Protein AF-A0A971MZW7-F1 (afdb_monomer_lite)

Radius of gyration: 15.22 Å; chains: 1; bounding box: 34×22×42 Å

Secondary structure (DSSP, 8-state):
-HHHHTT---SPPP-------TT--EEEEE--SS-TTBGGG-EEEEE-BTTB--TT---------SSS-SS--S-SB-GGG---SSS--

Sequence (89 aa):
PMREVIGGGKAIIPSAKKAGGPGTCLDVPLHYKDAAFVRTHYDAMEVRVHDAPHADEIVVTLAFTDGGRPHPRIGGLVISEVAGEDGLR

Foldseek 3Di:
DVQVVVVHFQADQDADDDDDFAFDKDWRWWADRLARFAQQATDTDIDHHRHDDHPPDDDDDDDDDPGGDPDRDDDTDHPVNDPSDRNHD

pLDDT: mean 95.86, std 2.73, range [81.5, 98.5]

Structure (mmCIF, N/CA/C/O backbone):
data_AF-A0A971MZW7-F1
#
_entry.id   AF-A0A971MZW7-F1
#
loop_
_atom_site.group_PDB
_atom_site.id
_atom_site.type_symbol
_atom_site.label_atom_id
_atom_site.label_alt_id
_atom_site.label_comp_id
_atom_site.label_asym_id
_atom_site.label_entity_id
_atom_site.label_seq_id
_atom_site.pdbx_PDB_ins_code
_atom_site.Cartn_x
_atom_site.Cartn_y
_atom_site.Cartn_z
_atom_site.occupancy
_atom_site.B_iso_or_equiv
_atom_site.auth_seq_id
_atom_site.auth_comp_id
_atom_site.auth_asym_id
_atom_site.auth_atom_id
_atom_site.pdbx_PDB_model_num
ATOM 1 N N . PRO A 1 1 ? -10.878 0.420 -10.732 1.00 81.50 1 PRO A N 1
ATOM 2 C CA . PRO A 1 1 ? -10.535 -1.021 -10.766 1.00 81.50 1 PRO A CA 1
ATOM 3 C C . PRO A 1 1 ? -10.168 -1.595 -9.388 1.00 81.50 1 PRO A C 1
ATOM 5 O O . PRO A 1 1 ? -10.999 -2.280 -8.822 1.00 81.50 1 PRO A O 1
ATOM 8 N N . MET A 1 2 ? -9.002 -1.275 -8.800 1.00 89.69 2 MET A N 1
ATOM 9 C CA . MET A 1 2 ? -8.518 -1.914 -7.554 1.00 89.69 2 MET A CA 1
ATOM 10 C C . MET A 1 2 ? -9.493 -1.812 -6.367 1.00 89.69 2 MET A C 1
ATOM 12 O O . MET A 1 2 ? -9.774 -2.811 -5.720 1.00 89.69 2 MET A O 1
ATOM 16 N N . ARG A 1 3 ? -10.035 -0.617 -6.099 1.00 92.06 3 ARG A N 1
ATOM 17 C CA . ARG A 1 3 ? -10.981 -0.382 -4.990 1.00 92.06 3 ARG A CA 1
ATOM 18 C C . ARG A 1 3 ? -12.274 -1.175 -5.131 1.00 92.06 3 ARG A C 1
ATOM 20 O O . ARG A 1 3 ? -12.801 -1.696 -4.161 1.00 92.06 3 ARG A O 1
ATOM 27 N N . GLU A 1 4 ? -12.786 -1.264 -6.350 1.00 91.38 4 GLU A N 1
ATOM 28 C CA . GLU A 1 4 ? -14.056 -1.927 -6.640 1.00 91.38 4 GLU A CA 1
ATOM 29 C C . GLU A 1 4 ? -14.003 -3.416 -6.278 1.00 91.38 4 GLU A C 1
ATOM 31 O O . GLU A 1 4 ? -14.920 -3.925 -5.641 1.00 91.38 4 GLU A O 1
ATOM 36 N N . VAL A 1 5 ? -12.877 -4.080 -6.562 1.00 89.44 5 VAL A N 1
ATOM 37 C CA . VAL A 1 5 ? -12.678 -5.509 -6.262 1.00 89.44 5 VAL A CA 1
ATOM 38 C C . VAL A 1 5 ? -12.586 -5.813 -4.762 1.00 89.44 5 VAL A C 1
ATOM 40 O O . VAL A 1 5 ? -12.826 -6.946 -4.360 1.00 89.44 5 VAL A O 1
ATOM 43 N N . ILE A 1 6 ? -12.257 -4.819 -3.930 1.00 88.88 6 ILE A N 1
ATOM 44 C CA . ILE A 1 6 ? -12.113 -4.960 -2.467 1.00 88.88 6 ILE A CA 1
ATOM 45 C C . ILE A 1 6 ? -13.274 -4.329 -1.684 1.00 88.88 6 ILE A C 1
ATOM 47 O O . ILE A 1 6 ? -13.146 -4.036 -0.492 1.00 88.88 6 ILE A O 1
ATOM 51 N N . GLY A 1 7 ? -14.405 -4.081 -2.352 1.00 92.19 7 GLY A N 1
ATOM 52 C CA . GLY A 1 7 ? -15.595 -3.509 -1.718 1.00 92.19 7 GLY A CA 1
ATOM 53 C C . GLY A 1 7 ? -15.448 -2.030 -1.347 1.00 92.19 7 GLY A C 1
ATOM 54 O O . GLY A 1 7 ? -16.048 -1.572 -0.378 1.00 92.19 7 GLY A O 1
ATOM 55 N N . GLY A 1 8 ? -14.631 -1.276 -2.084 1.00 92.50 8 GLY A N 1
ATOM 56 C CA . GLY A 1 8 ? -14.473 0.168 -1.934 1.00 92.50 8 GLY A CA 1
ATOM 57 C C . GLY A 1 8 ? -13.161 0.580 -1.267 1.00 92.50 8 GLY A C 1
ATOM 58 O O . GLY A 1 8 ? -12.074 0.201 -1.697 1.00 92.50 8 GLY A O 1
ATOM 59 N N . GLY A 1 9 ? -13.264 1.430 -0.249 1.00 93.56 9 GLY A N 1
ATOM 60 C CA . GLY A 1 9 ? -12.140 2.154 0.340 1.00 93.56 9 GLY A CA 1
ATOM 61 C C . GLY A 1 9 ? -12.153 3.617 -0.077 1.00 93.56 9 GLY A C 1
ATOM 62 O O . GLY A 1 9 ? -12.064 3.923 -1.269 1.00 93.56 9 GLY A O 1
ATOM 63 N N . LYS A 1 10 ? -12.247 4.520 0.899 1.00 95.50 10 LYS A N 1
ATOM 64 C CA . LYS A 1 10 ? -12.196 5.975 0.682 1.00 95.50 10 LYS A CA 1
ATOM 65 C C . LYS A 1 10 ? -10.795 6.550 0.864 1.00 95.50 10 LYS A C 1
ATOM 67 O O . LYS A 1 10 ? -10.462 7.551 0.236 1.00 95.50 10 LYS A O 1
ATOM 72 N N . ALA A 1 11 ? -9.962 5.905 1.676 1.00 96.75 11 ALA A N 1
ATOM 73 C CA . ALA A 1 11 ? -8.624 6.382 1.985 1.00 96.75 11 ALA A CA 1
ATOM 74 C C . ALA A 1 11 ? -7.728 6.346 0.748 1.00 96.75 11 ALA A C 1
ATOM 76 O O . ALA A 1 11 ? -7.817 5.408 -0.043 1.00 96.75 11 ALA A O 1
ATOM 77 N N . ILE A 1 12 ? -6.861 7.342 0.556 1.00 95.94 12 ILE A N 1
ATOM 78 C CA . ILE A 1 12 ? -5.897 7.380 -0.559 1.00 95.94 12 ILE A CA 1
ATOM 79 C C . ILE A 1 12 ? -5.085 6.078 -0.632 1.00 95.94 12 ILE A C 1
ATOM 81 O O . ILE A 1 12 ? -4.654 5.579 0.394 1.00 95.94 12 ILE A O 1
ATOM 85 N N . ILE A 1 13 ? -4.852 5.514 -1.820 1.00 95.69 13 ILE A N 1
ATOM 86 C CA . ILE A 1 13 ? -3.963 4.345 -1.933 1.00 95.69 13 ILE A CA 1
ATOM 87 C C . ILE A 1 13 ? -2.526 4.852 -1.758 1.00 95.69 13 ILE A C 1
ATOM 89 O O . ILE A 1 13 ? -2.112 5.723 -2.527 1.00 95.69 13 ILE A O 1
ATOM 93 N N . PRO A 1 14 ? -1.775 4.376 -0.752 1.00 97.19 14 PRO A N 1
ATOM 94 C CA . PRO A 1 14 ? -0.398 4.801 -0.565 1.00 97.19 14 PRO A CA 1
ATOM 95 C C . PRO A 1 14 ? 0.472 4.211 -1.678 1.00 97.19 14 PRO A C 1
ATOM 97 O O . PRO A 1 14 ? 0.183 3.147 -2.222 1.00 97.19 14 PRO A O 1
ATOM 100 N N . SER A 1 15 ? 1.548 4.904 -2.032 1.00 97.00 15 SER A N 1
ATOM 101 C CA . SER A 1 15 ? 2.416 4.463 -3.121 1.00 97.00 15 SER A CA 1
ATOM 102 C C . SER A 1 15 ? 3.849 4.914 -2.911 1.00 97.00 15 SER A C 1
ATOM 104 O O . SER A 1 15 ? 4.086 6.016 -2.417 1.00 97.00 15 SER A O 1
ATOM 106 N N . ALA A 1 16 ? 4.783 4.101 -3.387 1.00 97.25 16 ALA A N 1
ATOM 107 C CA . ALA A 1 16 ? 6.176 4.463 -3.580 1.00 97.25 16 ALA A CA 1
ATOM 108 C C . ALA A 1 16 ? 6.565 4.187 -5.038 1.00 97.25 16 ALA A C 1
ATOM 110 O O . ALA A 1 16 ? 5.966 3.345 -5.706 1.00 97.25 16 ALA A O 1
ATOM 111 N N . LYS A 1 17 ? 7.572 4.907 -5.535 1.00 97.31 17 LYS A N 1
ATOM 112 C CA . LYS A 1 17 ? 8.178 4.663 -6.848 1.00 97.31 17 LYS A CA 1
ATOM 113 C C . LYS A 1 17 ? 9.687 4.784 -6.733 1.00 97.31 17 LYS A C 1
ATOM 115 O O . LYS A 1 17 ? 10.185 5.636 -5.997 1.00 97.31 17 LYS A O 1
ATOM 120 N N . LYS A 1 18 ? 10.403 3.952 -7.477 1.00 96.50 18 LYS A N 1
ATOM 121 C CA . LYS A 1 18 ? 11.863 3.895 -7.469 1.00 96.50 18 LYS A CA 1
ATOM 122 C C . LYS A 1 18 ? 12.355 3.545 -8.865 1.00 96.50 18 LYS A C 1
ATOM 124 O O . LYS A 1 18 ? 11.759 2.700 -9.521 1.00 96.50 18 LYS A O 1
ATOM 129 N N . ALA A 1 19 ? 13.428 4.197 -9.299 1.00 97.12 19 ALA A N 1
ATOM 130 C CA . ALA A 1 19 ? 14.180 3.786 -10.477 1.00 97.12 19 ALA A CA 1
ATOM 131 C C . ALA A 1 19 ? 15.340 2.889 -10.029 1.00 97.12 19 ALA A C 1
ATOM 133 O O . ALA A 1 19 ? 16.026 3.198 -9.053 1.00 97.12 19 ALA A O 1
ATOM 134 N N . GLY A 1 20 ? 15.545 1.780 -10.728 1.00 96.69 20 GLY A N 1
ATOM 135 C CA . GLY A 1 20 ? 16.607 0.817 -10.463 1.00 96.69 20 GLY A CA 1
ATOM 136 C C . GLY A 1 20 ? 16.611 -0.271 -11.531 1.00 96.69 20 GLY A C 1
ATOM 137 O O . GLY A 1 20 ? 15.667 -0.362 -12.308 1.00 96.69 20 GLY A O 1
ATOM 138 N N . GLY A 1 21 ? 17.686 -1.055 -11.584 1.00 97.88 21 GLY A N 1
ATOM 139 C CA . GLY A 1 21 ? 17.805 -2.185 -12.507 1.00 97.88 21 GLY A CA 1
ATOM 140 C C . GLY A 1 21 ? 17.217 -3.486 -11.947 1.00 97.88 21 GLY A C 1
ATOM 141 O O . GLY A 1 21 ? 16.593 -3.469 -10.875 1.00 97.88 21 GLY A O 1
ATOM 142 N N . PRO A 1 22 ? 17.477 -4.618 -12.622 1.00 98.31 22 PRO A N 1
ATOM 143 C CA . PRO A 1 22 ? 16.986 -5.930 -12.221 1.00 98.31 22 PRO A CA 1
ATOM 144 C C . PRO A 1 22 ? 17.261 -6.262 -10.752 1.00 98.31 22 PRO A C 1
ATOM 146 O O . PRO A 1 22 ? 18.354 -6.025 -10.232 1.00 98.31 22 PRO A O 1
ATOM 149 N N . GLY A 1 23 ? 16.249 -6.784 -10.059 1.00 97.88 23 GLY A N 1
ATOM 150 C CA . GLY A 1 23 ? 16.368 -7.222 -8.671 1.00 97.88 23 GLY A CA 1
ATOM 151 C C . GLY A 1 23 ? 16.332 -6.103 -7.629 1.00 97.88 23 GLY A C 1
ATOM 152 O O . GLY A 1 23 ? 16.440 -6.414 -6.435 1.00 97.88 23 GLY A O 1
ATOM 153 N N . THR A 1 24 ? 16.159 -4.841 -8.038 1.00 98.19 24 THR A N 1
ATOM 154 C CA . THR A 1 24 ? 15.967 -3.703 -7.125 1.00 98.19 24 THR A CA 1
ATOM 155 C C . THR A 1 24 ? 14.743 -3.939 -6.240 1.00 98.19 24 THR A C 1
ATOM 157 O O . THR A 1 24 ? 13.648 -4.169 -6.746 1.00 98.19 24 THR A O 1
ATOM 160 N N . CYS A 1 25 ? 14.914 -3.858 -4.917 1.00 97.94 25 CYS A N 1
ATOM 161 C CA . CYS A 1 25 ? 13.786 -3.936 -3.989 1.00 97.94 25 CYS A CA 1
ATOM 162 C C . CYS A 1 25 ? 12.999 -2.612 -3.944 1.00 97.94 25 CYS A C 1
ATOM 164 O O . CYS A 1 25 ? 13.580 -1.514 -4.044 1.00 97.94 25 CYS A O 1
ATOM 166 N N . LEU A 1 26 ? 11.682 -2.748 -3.784 1.00 97.50 26 LEU A N 1
ATOM 167 C CA . LEU A 1 26 ? 10.716 -1.682 -3.559 1.00 97.50 26 LEU A CA 1
ATOM 168 C C . LEU A 1 26 ? 9.843 -2.042 -2.351 1.00 97.50 26 LEU A C 1
ATOM 170 O O . LEU A 1 26 ? 9.177 -3.072 -2.360 1.00 97.50 26 LEU A O 1
ATOM 174 N N . ASP A 1 27 ? 9.792 -1.164 -1.355 1.00 98.19 27 ASP A N 1
ATOM 175 C CA . ASP A 1 27 ? 8.822 -1.261 -0.265 1.00 98.19 27 ASP A CA 1
ATOM 176 C C . ASP A 1 27 ? 7.476 -0.681 -0.708 1.00 98.19 27 ASP A C 1
ATOM 178 O O . ASP A 1 27 ? 7.375 0.503 -1.048 1.00 98.19 27 ASP A O 1
ATOM 182 N N . VAL A 1 28 ? 6.431 -1.508 -0.705 1.00 98.06 28 VAL A N 1
ATOM 183 C CA . VAL A 1 28 ? 5.060 -1.094 -1.019 1.00 98.06 28 VAL A CA 1
ATOM 184 C C . VAL A 1 28 ? 4.353 -0.721 0.283 1.00 98.06 28 VAL A C 1
ATOM 186 O O . VAL A 1 28 ? 4.060 -1.616 1.079 1.00 98.06 28 VAL A O 1
ATOM 189 N N . PRO A 1 29 ? 4.080 0.571 0.539 1.00 98.12 29 PRO A N 1
ATOM 190 C CA . PRO A 1 29 ? 3.410 0.989 1.763 1.00 98.12 29 PRO A CA 1
ATOM 191 C C . PRO A 1 29 ? 1.949 0.528 1.782 1.00 98.12 29 PRO A C 1
ATOM 193 O O . PRO A 1 29 ? 1.297 0.445 0.743 1.00 98.12 29 PRO A O 1
ATOM 196 N N . LEU A 1 30 ? 1.423 0.285 2.979 1.00 97.50 30 LEU A N 1
ATOM 197 C CA . LEU A 1 30 ? 0.057 -0.161 3.243 1.00 97.50 30 LEU A CA 1
ATOM 198 C C . LEU A 1 30 ? -0.558 0.678 4.372 1.00 97.50 30 LEU A C 1
ATOM 200 O O . LEU A 1 30 ? 0.122 1.072 5.322 1.00 97.50 30 LEU A O 1
ATOM 204 N N . HIS A 1 31 ? -1.858 0.953 4.269 1.00 97.31 31 HIS A N 1
ATOM 205 C CA . HIS A 1 31 ? -2.689 1.458 5.367 1.00 97.31 31 HIS A CA 1
ATOM 206 C C . HIS A 1 31 ? -4.151 1.048 5.156 1.00 97.31 31 HIS A C 1
ATOM 208 O O . HIS A 1 31 ? -4.493 0.434 4.143 1.00 97.31 31 HIS A O 1
ATOM 214 N N . TYR A 1 32 ? -5.011 1.327 6.137 1.00 97.12 32 TYR A N 1
ATOM 215 C CA . TYR A 1 32 ? -6.395 0.864 6.115 1.00 97.12 32 TYR A CA 1
ATOM 216 C C . TYR A 1 32 ? -7.211 1.533 5.001 1.00 97.12 32 TYR A C 1
ATOM 218 O O . TYR A 1 32 ? -7.309 2.757 4.921 1.00 97.12 32 TYR A O 1
ATOM 226 N N . LYS A 1 33 ? -7.855 0.712 4.162 1.00 95.81 33 LYS A N 1
ATOM 227 C CA . LYS A 1 33 ? -8.532 1.167 2.936 1.00 95.81 33 LYS A CA 1
ATOM 228 C C . LYS A 1 33 ? -9.645 2.195 3.171 1.00 95.81 33 LYS A C 1
ATOM 230 O O . LYS A 1 33 ? -9.916 3.006 2.282 1.00 95.81 33 LYS A O 1
ATOM 235 N N . ASP A 1 34 ? -10.311 2.149 4.325 1.00 96.00 34 ASP A N 1
ATOM 236 C CA . ASP A 1 34 ? -11.483 2.986 4.606 1.00 96.00 34 ASP A CA 1
ATOM 237 C C . ASP A 1 34 ? -11.130 4.270 5.377 1.00 96.00 34 ASP A C 1
ATOM 239 O O . ASP A 1 34 ? -11.841 5.259 5.220 1.00 96.00 34 ASP A O 1
ATOM 243 N N . ALA A 1 35 ? -10.009 4.302 6.112 1.00 97.62 35 ALA A N 1
ATOM 244 C CA . ALA A 1 35 ? -9.532 5.482 6.842 1.00 97.62 35 ALA A CA 1
ATOM 245 C C . ALA A 1 35 ? -8.006 5.474 7.033 1.00 97.62 35 ALA A C 1
ATOM 247 O O . ALA A 1 35 ? -7.455 4.627 7.742 1.00 97.62 35 ALA A O 1
ATOM 248 N N . ALA A 1 36 ? -7.322 6.461 6.447 1.00 97.38 36 ALA A N 1
ATOM 249 C CA . ALA A 1 36 ? -5.864 6.507 6.400 1.00 97.38 36 ALA A CA 1
ATOM 250 C C . ALA A 1 36 ? -5.194 6.594 7.777 1.00 97.38 36 ALA A C 1
ATOM 252 O O . ALA A 1 36 ? -4.047 6.192 7.905 1.00 97.38 36 ALA A O 1
ATOM 253 N N . PHE A 1 37 ? -5.867 7.104 8.813 1.00 97.19 37 PHE A N 1
ATOM 254 C CA . PHE A 1 37 ? -5.259 7.292 10.134 1.00 97.19 37 PHE A CA 1
ATOM 255 C C . PHE A 1 37 ? -5.373 6.098 11.080 1.00 97.19 37 PHE A C 1
ATOM 257 O O . PHE A 1 37 ? -4.874 6.184 12.209 1.00 97.19 37 PHE A O 1
ATOM 264 N N . VAL A 1 38 ? -5.950 4.977 10.634 1.00 97.69 38 VAL A N 1
ATOM 265 C CA . VAL A 1 38 ? -5.995 3.744 11.427 1.00 97.69 38 VAL A CA 1
ATOM 266 C C . VAL A 1 38 ? -4.584 3.177 11.591 1.00 97.69 38 VAL A C 1
ATOM 268 O O . VAL A 1 38 ? -4.036 2.466 10.745 1.00 97.69 38 VAL A O 1
ATOM 271 N N . ARG A 1 39 ? -3.967 3.490 12.731 1.00 97.06 39 ARG A N 1
ATOM 272 C CA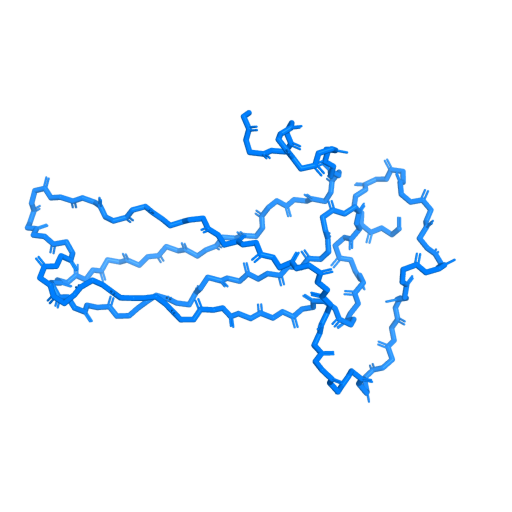 . ARG A 1 39 ? -2.525 3.310 12.955 1.00 97.06 39 ARG A CA 1
ATOM 273 C C . ARG A 1 39 ? -2.123 1.848 13.147 1.00 97.06 39 ARG A C 1
ATOM 275 O O . ARG A 1 39 ? -0.948 1.490 13.009 1.00 97.06 39 ARG A O 1
ATOM 282 N N . THR A 1 40 ? -3.079 0.980 13.457 1.00 96.88 40 THR A N 1
ATOM 283 C CA . THR A 1 40 ? -2.853 -0.467 13.542 1.00 96.88 40 THR A CA 1
ATOM 284 C C . THR A 1 40 ? -2.525 -1.093 12.179 1.00 96.88 40 THR A C 1
ATOM 286 O O . THR A 1 40 ? -1.938 -2.171 12.157 1.00 96.88 40 THR A O 1
ATOM 289 N N . HIS A 1 41 ? -2.820 -0.401 11.068 1.00 97.25 41 HIS A N 1
ATOM 290 C CA . HIS A 1 41 ? -2.696 -0.912 9.696 1.00 97.25 41 HIS A CA 1
ATOM 291 C C . HIS A 1 41 ? -1.568 -0.283 8.872 1.00 97.25 41 HIS A C 1
ATOM 293 O O . HIS A 1 41 ? -1.396 -0.654 7.718 1.00 97.25 41 HIS A O 1
ATOM 299 N N . TYR A 1 42 ? -0.787 0.645 9.433 1.00 97.06 42 TYR A N 1
ATOM 300 C CA . TYR A 1 42 ? 0.444 1.083 8.771 1.00 97.06 42 TYR A CA 1
ATOM 301 C C . TYR A 1 42 ? 1.421 -0.078 8.651 1.00 97.06 42 TYR A C 1
ATOM 303 O O . TYR A 1 42 ? 1.826 -0.639 9.672 1.00 97.06 42 TYR A O 1
ATOM 311 N N . ASP A 1 43 ? 1.799 -0.410 7.427 1.00 97.56 43 ASP A N 1
ATOM 312 C CA . ASP A 1 43 ? 2.745 -1.481 7.145 1.00 97.56 43 ASP A CA 1
ATOM 313 C C . ASP A 1 43 ? 3.479 -1.227 5.823 1.00 97.56 43 ASP A C 1
ATOM 315 O O . ASP A 1 43 ? 3.191 -0.255 5.116 1.00 97.56 43 ASP A O 1
ATOM 319 N N . ALA A 1 44 ? 4.427 -2.092 5.487 1.00 97.50 44 ALA A N 1
ATOM 320 C CA . ALA A 1 44 ? 5.049 -2.130 4.174 1.00 97.50 44 ALA A CA 1
ATOM 321 C C . ALA A 1 44 ? 5.392 -3.570 3.784 1.00 97.50 44 ALA A C 1
ATOM 323 O O . ALA A 1 44 ? 5.781 -4.375 4.628 1.00 97.50 44 ALA A O 1
ATOM 324 N N . MET A 1 45 ? 5.275 -3.882 2.496 1.00 97.56 45 MET A N 1
ATOM 325 C CA . MET A 1 45 ? 5.694 -5.166 1.941 1.00 97.56 45 MET A CA 1
ATOM 326 C C . MET A 1 45 ? 6.818 -4.955 0.930 1.00 97.56 45 MET A C 1
ATOM 328 O O . MET A 1 45 ? 6.615 -4.290 -0.087 1.00 97.56 45 MET A O 1
ATOM 332 N N . GLU A 1 46 ? 7.990 -5.531 1.197 1.00 97.94 46 GLU A N 1
ATOM 333 C CA . GLU A 1 46 ? 9.086 -5.546 0.228 1.00 97.94 46 GLU A CA 1
ATOM 334 C C . GLU A 1 46 ? 8.717 -6.445 -0.959 1.00 97.94 46 GLU A C 1
ATOM 336 O O . GLU A 1 46 ? 8.296 -7.593 -0.791 1.00 97.94 46 GLU A O 1
ATOM 341 N N . VAL A 1 47 ? 8.927 -5.937 -2.171 1.00 97.69 47 VAL A N 1
ATOM 342 C CA . VAL A 1 47 ? 8.839 -6.713 -3.406 1.00 97.69 47 VAL A CA 1
ATOM 343 C C . VAL A 1 47 ? 10.087 -6.535 -4.254 1.00 97.69 47 VAL A C 1
ATOM 345 O O . VAL A 1 47 ? 10.693 -5.462 -4.314 1.00 97.69 47 VAL A O 1
ATOM 348 N N . ARG A 1 48 ? 10.458 -7.603 -4.957 1.00 97.56 48 ARG A N 1
ATOM 349 C CA . ARG A 1 48 ? 11.511 -7.591 -5.970 1.00 97.56 48 ARG A CA 1
ATOM 350 C C . ARG A 1 48 ? 11.261 -8.684 -6.995 1.00 97.56 48 ARG A C 1
ATOM 352 O O . ARG A 1 48 ? 10.820 -9.776 -6.647 1.00 97.56 48 ARG A O 1
ATOM 359 N N . VAL A 1 49 ? 11.603 -8.400 -8.244 1.00 98.06 49 VAL A N 1
ATOM 360 C CA . VAL A 1 49 ? 11.666 -9.395 -9.314 1.00 98.06 49 VAL A CA 1
ATOM 361 C C . VAL A 1 49 ? 13.136 -9.537 -9.675 1.00 98.06 49 VAL A C 1
ATOM 363 O O . VAL A 1 49 ? 13.770 -8.554 -10.037 1.00 98.06 49 VAL A O 1
ATOM 366 N N . HIS A 1 50 ? 13.708 -10.730 -9.503 1.00 98.06 50 HIS A N 1
ATOM 367 C CA . HIS A 1 50 ? 15.161 -10.926 -9.602 1.00 98.06 50 HIS A CA 1
ATOM 368 C C . HIS A 1 50 ? 15.745 -10.432 -10.935 1.00 98.06 50 HIS A C 1
ATOM 370 O O . HIS A 1 50 ? 16.830 -9.861 -10.948 1.00 98.06 50 HIS A O 1
ATOM 376 N N . ASP A 1 51 ? 15.011 -10.624 -12.029 1.00 98.06 51 ASP A N 1
ATOM 377 C CA . ASP A 1 51 ? 15.443 -10.294 -13.388 1.00 98.06 51 ASP A CA 1
ATOM 378 C C . ASP A 1 51 ? 14.681 -9.100 -13.996 1.00 98.06 51 ASP A C 1
ATOM 380 O O . ASP A 1 51 ? 14.632 -8.960 -15.204 1.00 98.06 51 ASP A O 1
ATOM 384 N N . ALA A 1 52 ? 14.052 -8.235 -13.188 1.00 98.19 52 ALA A N 1
ATOM 385 C CA . ALA A 1 52 ? 13.321 -7.066 -13.700 1.00 98.19 52 ALA A CA 1
ATOM 386 C C . ALA A 1 52 ? 13.388 -5.867 -12.730 1.00 98.19 52 ALA A C 1
ATOM 388 O O . ALA A 1 52 ? 13.622 -6.065 -11.530 1.00 98.19 52 ALA A O 1
ATOM 389 N N . PRO A 1 53 ? 13.177 -4.624 -13.202 1.00 98.06 53 PRO A N 1
ATOM 390 C CA . P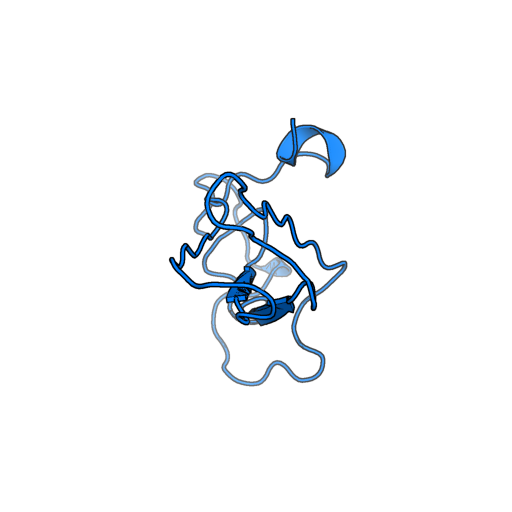RO A 1 53 ? 12.950 -4.233 -14.601 1.00 98.06 53 PRO A CA 1
ATOM 391 C C . PRO A 1 53 ? 14.246 -4.191 -15.428 1.00 98.06 53 PRO A C 1
ATOM 393 O O . PRO A 1 53 ? 15.285 -3.740 -14.936 1.00 98.06 53 PRO A O 1
ATOM 396 N N . HIS A 1 54 ? 14.182 -4.627 -16.689 1.00 98.31 54 HIS A N 1
ATOM 397 C CA . HIS A 1 54 ? 15.177 -4.277 -17.712 1.00 98.31 54 HIS A CA 1
ATOM 398 C C . HIS A 1 54 ? 15.033 -2.798 -18.122 1.00 98.31 54 HIS A C 1
ATOM 400 O O . HIS A 1 54 ? 14.145 -2.084 -17.654 1.00 98.31 54 HIS A O 1
ATOM 406 N N . ALA A 1 55 ? 15.943 -2.298 -18.963 1.00 97.62 55 ALA A N 1
ATOM 407 C CA . ALA A 1 55 ? 16.023 -0.871 -19.300 1.00 97.62 55 ALA A CA 1
ATOM 408 C C . ALA A 1 55 ? 14.771 -0.317 -20.015 1.00 97.62 55 ALA A C 1
ATOM 410 O O . ALA A 1 55 ? 14.519 0.886 -19.960 1.00 97.62 55 ALA A O 1
ATOM 411 N N . ASP A 1 56 ? 14.007 -1.181 -20.677 1.00 98.06 56 ASP A N 1
ATOM 412 C CA . ASP A 1 56 ? 12.783 -0.891 -21.424 1.00 98.06 56 ASP A CA 1
ATOM 413 C C . ASP A 1 56 ? 11.509 -1.410 -20.730 1.00 98.06 56 ASP A C 1
ATOM 415 O O . ASP A 1 56 ? 10.427 -1.402 -21.318 1.00 98.06 56 ASP A O 1
ATOM 419 N N . GLU A 1 57 ? 11.609 -1.807 -19.458 1.00 98.50 57 GLU A N 1
ATOM 420 C CA . GLU A 1 57 ? 10.509 -2.386 -18.688 1.00 98.50 57 GLU A CA 1
ATOM 421 C C . GLU A 1 57 ? 10.104 -1.537 -17.478 1.00 98.50 57 GLU A C 1
ATOM 423 O O . GLU A 1 57 ? 10.835 -0.679 -16.981 1.00 98.50 57 GLU A O 1
ATOM 428 N N . ILE A 1 58 ? 8.912 -1.826 -16.948 1.00 97.94 58 ILE A N 1
ATOM 429 C CA . ILE A 1 58 ? 8.427 -1.292 -15.675 1.00 97.94 58 ILE A CA 1
ATOM 430 C C . ILE A 1 58 ? 7.842 -2.445 -14.862 1.00 97.94 58 ILE A C 1
ATOM 432 O O . ILE A 1 58 ? 6.983 -3.181 -15.344 1.00 97.94 58 ILE A O 1
ATOM 436 N N . VAL A 1 59 ? 8.247 -2.555 -13.596 1.00 97.88 59 VAL A N 1
ATOM 437 C CA . VAL A 1 59 ? 7.562 -3.407 -12.615 1.00 97.88 59 VAL A CA 1
ATOM 438 C C . VAL A 1 59 ? 6.475 -2.583 -11.927 1.00 97.88 59 VAL A C 1
ATOM 440 O O . VAL A 1 59 ? 6.757 -1.549 -11.320 1.00 97.88 59 VAL A O 1
ATOM 443 N N . VAL A 1 60 ? 5.229 -3.051 -12.012 1.00 97.19 60 VAL A N 1
ATOM 444 C CA . VAL A 1 60 ? 4.076 -2.466 -11.316 1.00 97.19 60 VAL A CA 1
ATOM 445 C C . VAL A 1 60 ? 3.598 -3.450 -10.257 1.00 97.19 60 VAL A C 1
ATOM 447 O O . VAL A 1 60 ? 3.291 -4.597 -10.574 1.00 97.19 60 VAL A O 1
ATOM 450 N N . THR A 1 61 ? 3.486 -2.986 -9.014 1.00 96.12 61 THR A N 1
ATOM 451 C CA . THR A 1 61 ? 3.059 -3.817 -7.882 1.00 96.12 61 THR A CA 1
ATOM 452 C C . THR A 1 61 ? 1.822 -3.240 -7.211 1.00 96.12 61 THR A C 1
ATOM 454 O O . THR A 1 61 ? 1.727 -2.034 -6.989 1.00 96.12 61 THR A O 1
ATOM 457 N N . LEU A 1 62 ? 0.900 -4.128 -6.836 1.00 95.12 62 LEU A N 1
ATOM 458 C CA . LEU A 1 62 ? -0.226 -3.858 -5.946 1.00 95.12 62 LEU A CA 1
ATOM 459 C C . LEU A 1 62 ? -0.128 -4.812 -4.753 1.00 95.12 62 LEU A C 1
ATOM 461 O O . LEU A 1 62 ? 0.077 -6.008 -4.948 1.00 95.12 62 LEU A O 1
ATOM 465 N N . ALA A 1 63 ? -0.287 -4.292 -3.539 1.00 95.12 63 ALA A N 1
ATOM 466 C CA . ALA A 1 63 ? -0.288 -5.085 -2.315 1.00 95.12 63 ALA A CA 1
ATOM 467 C C . ALA A 1 63 ? -1.613 -4.897 -1.567 1.00 95.12 63 ALA A C 1
ATOM 469 O O . ALA A 1 63 ? -2.178 -3.802 -1.549 1.00 95.12 63 ALA 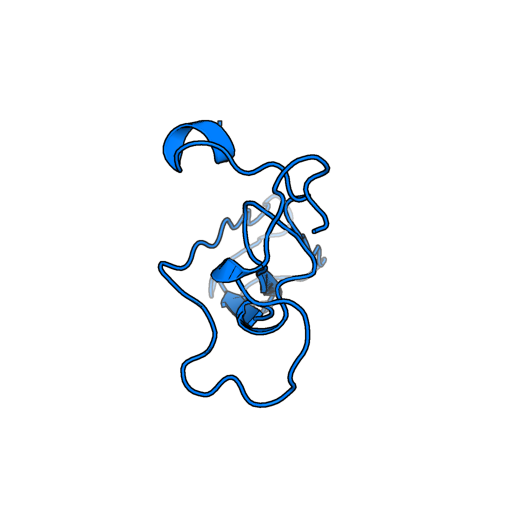A O 1
ATOM 470 N N . PHE A 1 64 ? -2.096 -5.977 -0.957 1.00 94.88 64 PHE A N 1
ATOM 471 C CA . PHE A 1 64 ? -3.305 -6.010 -0.141 1.00 94.88 64 PHE A CA 1
ATOM 472 C C . PHE A 1 64 ? -3.046 -6.869 1.093 1.00 94.88 64 PHE A C 1
ATOM 474 O O . PHE A 1 64 ? -2.309 -7.852 1.014 1.00 94.88 64 PHE A O 1
ATOM 481 N N . THR A 1 65 ? -3.689 -6.529 2.204 1.00 95.00 65 THR A N 1
ATOM 482 C CA . THR A 1 65 ? -3.693 -7.335 3.429 1.00 95.00 65 THR A CA 1
ATOM 483 C C . THR A 1 65 ? -5.128 -7.549 3.899 1.00 95.00 65 THR A C 1
ATOM 485 O O . THR A 1 65 ? -6.019 -6.756 3.591 1.00 95.00 65 THR A O 1
ATOM 488 N N . ASP A 1 66 ? -5.358 -8.634 4.634 1.00 94.38 66 ASP A N 1
ATOM 489 C CA . ASP A 1 66 ? -6.640 -8.957 5.271 1.00 94.38 66 ASP A CA 1
ATOM 490 C C . ASP A 1 66 ? -6.773 -8.363 6.687 1.00 94.38 66 ASP A C 1
ATOM 492 O O . ASP A 1 66 ? -7.849 -8.403 7.284 1.00 94.38 66 ASP A O 1
ATOM 496 N N . GLY A 1 67 ? -5.704 -7.759 7.211 1.00 93.88 67 GLY A N 1
ATOM 497 C CA . GLY A 1 67 ? -5.680 -7.133 8.526 1.00 93.88 67 GLY A CA 1
ATOM 498 C C . GLY A 1 67 ? -4.501 -6.186 8.739 1.00 93.88 67 GLY A C 1
ATOM 499 O O . GLY A 1 67 ? -3.754 -5.845 7.816 1.00 93.88 67 GLY A O 1
ATOM 500 N N . GLY A 1 68 ? -4.374 -5.731 9.986 1.00 95.31 68 GLY A N 1
ATO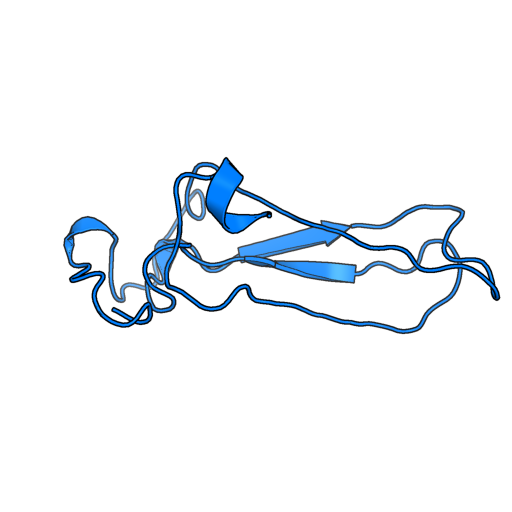M 501 C CA . GLY A 1 68 ? -3.292 -4.863 10.442 1.00 95.31 68 GLY A CA 1
ATOM 502 C C . GLY A 1 68 ? -2.079 -5.650 10.932 1.00 95.31 68 GLY A C 1
ATOM 503 O O . GLY A 1 68 ? -2.020 -6.875 10.839 1.00 95.31 68 GLY A O 1
ATOM 504 N N . ARG A 1 69 ? -1.109 -4.940 11.515 1.00 97.19 69 ARG A N 1
ATOM 505 C CA . ARG A 1 69 ? 0.114 -5.568 12.035 1.00 97.19 69 ARG A CA 1
ATOM 506 C C . ARG A 1 69 ? -0.219 -6.629 13.098 1.00 97.19 69 ARG A C 1
ATOM 508 O O . ARG A 1 69 ? -1.077 -6.354 13.936 1.00 97.19 69 ARG A O 1
ATOM 515 N N . PRO A 1 70 ? 0.529 -7.747 13.191 1.00 96.00 70 PRO A N 1
ATOM 516 C CA . PRO A 1 70 ? 0.288 -8.794 14.196 1.00 96.00 70 PRO A CA 1
ATOM 517 C C . PRO A 1 70 ? 0.368 -8.319 15.657 1.00 96.00 70 PRO A C 1
ATOM 519 O O . PRO A 1 70 ? -0.296 -8.858 16.540 1.00 96.00 70 PRO A O 1
ATOM 522 N N . HIS A 1 71 ? 1.184 -7.295 15.928 1.00 96.81 71 HIS A N 1
ATOM 523 C CA . HIS A 1 71 ? 1.404 -6.757 17.275 1.00 96.81 71 HIS A CA 1
ATOM 524 C C . HIS A 1 71 ? 1.285 -5.222 17.304 1.00 96.81 71 HIS A C 1
ATOM 526 O O . HIS A 1 71 ? 2.288 -4.523 17.522 1.00 96.81 71 HIS A O 1
ATOM 532 N N . PRO A 1 72 ? 0.088 -4.655 17.068 1.00 95.19 72 PRO A N 1
ATOM 533 C CA . PRO A 1 72 ? -0.108 -3.216 17.034 1.00 95.19 72 PRO A CA 1
ATOM 534 C C . PRO A 1 72 ? -0.126 -2.664 18.468 1.00 95.19 72 PRO A C 1
ATOM 536 O O . PRO A 1 72 ? -0.930 -3.076 19.294 1.00 95.19 72 PRO A O 1
ATOM 539 N N . ARG A 1 73 ? 0.789 -1.738 18.785 1.00 96.12 73 ARG A N 1
ATOM 540 C CA . ARG A 1 73 ? 1.041 -1.293 20.174 1.00 96.12 73 ARG A CA 1
ATOM 541 C C . ARG A 1 73 ? 1.396 0.190 20.325 1.00 96.12 73 ARG A C 1
ATOM 543 O O . ARG A 1 73 ? 2.083 0.571 21.261 1.00 96.12 73 ARG A O 1
ATOM 550 N N . ILE A 1 74 ? 0.975 1.023 19.372 1.00 94.12 74 ILE A N 1
ATOM 551 C CA . ILE A 1 74 ? 1.348 2.453 19.304 1.00 94.12 74 ILE A CA 1
ATOM 552 C C . ILE A 1 74 ? 0.139 3.405 19.376 1.00 94.12 74 ILE A C 1
ATOM 554 O O . ILE A 1 74 ? 0.237 4.569 18.975 1.00 94.12 74 ILE A O 1
ATOM 558 N N . GLY A 1 75 ? -1.004 2.902 19.861 1.00 94.06 75 GLY A N 1
ATOM 559 C CA . GLY A 1 75 ? -2.265 3.644 19.974 1.00 94.06 75 GLY A CA 1
ATOM 560 C C . GLY A 1 75 ? -2.742 4.234 18.643 1.00 94.06 75 GLY A C 1
ATOM 561 O O . GLY A 1 75 ? -2.405 3.722 17.574 1.00 94.06 75 GLY A O 1
ATOM 562 N N . GLY A 1 76 ? -3.467 5.351 18.717 1.00 95.81 76 GLY A N 1
ATOM 563 C CA . GLY A 1 76 ? -4.073 6.018 17.561 1.00 95.81 76 GLY A CA 1
ATOM 564 C C . GLY A 1 76 ? -5.460 5.470 17.225 1.00 95.81 76 GLY A C 1
ATOM 565 O O . GLY A 1 76 ? -5.965 4.607 17.935 1.00 95.81 76 GLY A O 1
ATOM 566 N N . LEU A 1 77 ? -6.044 5.987 16.143 1.00 96.81 77 LEU A N 1
ATOM 567 C CA . LEU A 1 77 ? -7.361 5.579 15.659 1.00 96.81 77 LEU A CA 1
ATOM 568 C C . LEU A 1 77 ? -7.385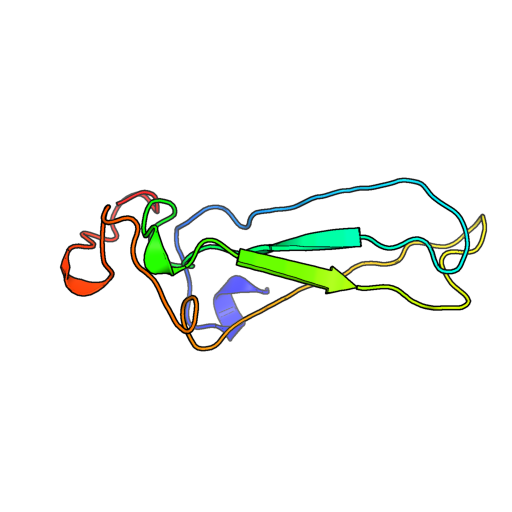 4.069 15.377 1.00 96.81 77 LEU A C 1
ATOM 570 O O . LEU A 1 77 ? -6.476 3.546 14.716 1.00 96.81 77 LEU A O 1
ATOM 574 N N . VAL A 1 78 ? -8.420 3.384 15.858 1.00 95.12 78 VAL A N 1
ATOM 575 C CA . VAL A 1 78 ? -8.689 1.973 15.540 1.00 95.12 78 VAL A CA 1
ATOM 576 C C . VAL A 1 78 ? -9.912 1.833 14.634 1.00 95.12 78 VAL A C 1
ATOM 578 O O . VAL A 1 78 ? -10.729 2.740 14.545 1.00 95.12 78 VAL A O 1
ATOM 581 N N . ILE A 1 79 ? -10.061 0.680 13.970 1.00 95.38 79 ILE A N 1
ATOM 582 C CA . ILE A 1 79 ? -11.160 0.431 13.014 1.00 95.38 79 ILE A CA 1
ATOM 583 C C . ILE A 1 79 ? -12.539 0.723 13.622 1.00 95.38 79 ILE A C 1
ATOM 585 O O . ILE A 1 79 ? -13.385 1.307 12.959 1.00 95.38 79 ILE A O 1
ATOM 589 N N . SER A 1 80 ? -12.771 0.341 14.881 1.00 94.81 80 SER A N 1
ATOM 590 C CA . SER A 1 80 ? -14.070 0.523 15.546 1.00 94.81 80 SER A CA 1
ATOM 591 C C . SER A 1 80 ? -14.450 1.984 15.801 1.00 94.81 80 SER A C 1
ATOM 593 O O . SER A 1 80 ? -15.592 2.255 16.150 1.00 94.81 80 SER A O 1
ATOM 595 N N . GLU A 1 81 ? -13.503 2.911 15.671 1.00 95.75 81 GLU A N 1
ATOM 596 C CA . GLU A 1 81 ? -13.702 4.349 15.879 1.00 95.75 81 GLU A CA 1
ATOM 597 C C . GLU A 1 81 ? -13.854 5.104 14.553 1.00 95.75 81 GLU A C 1
ATOM 599 O O . GLU A 1 81 ? -13.976 6.329 14.558 1.00 95.75 81 GLU A O 1
ATOM 604 N N . VAL A 1 82 ? -13.818 4.388 13.423 1.00 96.00 82 VAL A N 1
ATOM 605 C CA . VAL A 1 82 ? -13.802 5.004 12.101 1.00 96.00 82 VAL A CA 1
ATOM 606 C C . VAL A 1 82 ? -15.171 5.567 11.737 1.00 96.00 82 VAL A C 1
ATOM 608 O O . VAL A 1 82 ? -16.160 4.834 11.722 1.00 96.00 82 VAL A O 1
ATOM 611 N N . ALA A 1 83 ? -15.222 6.853 11.386 1.00 92.50 83 ALA A N 1
ATOM 612 C CA . ALA A 1 83 ? -16.430 7.471 10.831 1.00 92.50 83 ALA A CA 1
ATOM 613 C C . ALA A 1 83 ? -16.598 7.101 9.349 1.00 92.50 83 ALA A C 1
ATOM 615 O O . ALA A 1 83 ? -17.709 6.867 8.873 1.00 92.50 83 ALA A O 1
ATOM 616 N N .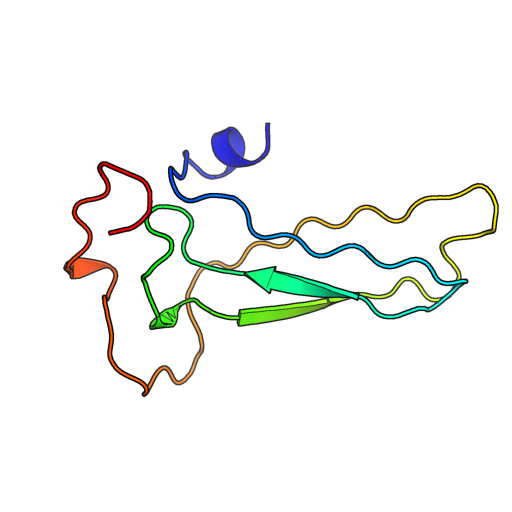 GLY A 1 84 ? -15.483 7.011 8.616 1.00 87.81 84 GLY A N 1
ATOM 617 C CA . GLY A 1 84 ? -15.445 6.505 7.250 1.00 87.81 84 GLY A CA 1
ATOM 618 C C . GLY A 1 84 ? -16.068 7.465 6.245 1.00 87.81 84 GLY A C 1
ATOM 619 O O . GLY A 1 84 ? -16.576 7.028 5.213 1.00 87.81 84 GLY A O 1
ATOM 620 N N . GLU A 1 85 ? -16.071 8.769 6.523 1.00 92.31 85 GLU A N 1
ATOM 621 C CA . GLU A 1 85 ? -16.699 9.781 5.668 1.00 92.31 85 GLU A CA 1
ATOM 622 C C . GLU A 1 85 ? -15.727 10.339 4.626 1.00 92.31 85 GLU A C 1
ATOM 624 O O . GLU A 1 85 ? -16.070 10.374 3.440 1.00 92.31 85 GLU A O 1
ATOM 629 N N . ASP A 1 86 ? -14.512 10.684 5.057 1.00 94.12 86 ASP A N 1
ATOM 630 C CA . ASP A 1 86 ? -13.501 11.435 4.300 1.00 94.12 86 ASP A CA 1
ATOM 631 C C . ASP A 1 86 ? -12.303 10.586 3.831 1.00 94.12 86 ASP A C 1
ATOM 633 O O . ASP A 1 86 ? -11.448 11.064 3.085 1.00 94.12 86 ASP A O 1
ATOM 637 N N . GLY A 1 87 ? -12.233 9.319 4.252 1.00 95.69 87 GLY A N 1
ATOM 638 C CA . GLY A 1 87 ? -11.097 8.440 3.974 1.00 95.69 87 GLY A CA 1
ATOM 639 C C . GLY A 1 87 ? -9.874 8.690 4.861 1.00 95.69 87 GLY A C 1
ATOM 640 O O . GLY A 1 87 ? -8.822 8.096 4.626 1.00 95.69 87 GLY A O 1
ATOM 641 N N . LEU A 1 88 ? -9.973 9.541 5.879 1.00 96.44 88 LEU A N 1
ATOM 642 C CA . LEU A 1 88 ? -8.906 9.824 6.836 1.00 96.44 88 LEU A CA 1
ATOM 643 C C . LEU A 1 88 ? -9.225 9.240 8.207 1.00 96.44 88 LEU A C 1
ATOM 645 O O . LEU A 1 88 ? -8.338 8.622 8.802 1.00 96.44 88 LEU A O 1
ATOM 649 N N . ARG A 1 89 ? -10.455 9.429 8.696 1.00 94.31 89 ARG A N 1
ATOM 650 C CA . ARG A 1 89 ? -10.890 9.003 10.030 1.00 94.31 89 ARG A CA 1
ATOM 651 C C . ARG A 1 89 ? -12.158 8.178 10.019 1.00 94.31 89 ARG A C 1
ATOM 653 O O . ARG A 1 89 ? -13.006 8.301 9.113 1.00 94.31 89 ARG A O 1
#